Protein AF-A0A8D8J3T4-F1 (afdb_monomer_lite)

InterPro domains:
  IPR006594 LIS1 homology motif [PS50896] (2-34)

Organism: Culex pipiens (NCBI:txid7175)

Sequence (114 aa):
ERRRNILYLVSNYFSIMGLTQSRQALLDETHLSEEFEVCDNIDLDTMYQEYCSYYQLKFGKAPRIVKKADPQPATAPLLPQRRQSGCKKRTQPKQTLSPRGEPEVDGEAKGLGN

Radius of gyration: 32.18 Å; chains: 1; bounding box: 76×76×36 Å

pLDDT: mean 75.94, std 23.19, range [32.72, 97.88]

Foldseek 3Di:
DVVLLVLLQVLVVCVVVVVVVVSVVSCVVVVRDPVDHDDPVDHPVVVQVVVQVVCCVVPVDGDPPDDDDDPDPPPDPDDDDDDDDDDDDDDDDDDDDDDDDDDDDDDDDDDDDD

Structure (mmCIF, N/CA/C/O backbone):
data_AF-A0A8D8J3T4-F1
#
_entry.id   AF-A0A8D8J3T4-F1
#
loop_
_atom_site.group_PDB
_atom_site.id
_atom_site.type_symbol
_atom_site.label_atom_id
_atom_site.label_alt_id
_atom_site.label_comp_id
_atom_site.label_asym_id
_atom_site.label_entity_id
_atom_site.label_seq_id
_atom_site.pdbx_PDB_ins_code
_atom_site.Cartn_x
_atom_site.Cartn_y
_atom_site.Cartn_z
_atom_site.occupancy
_atom_site.B_iso_or_equiv
_atom_site.auth_seq_id
_atom_site.auth_comp_id
_atom_site.auth_asym_id
_atom_site.auth_atom_id
_atom_site.pdbx_PDB_model_num
ATOM 1 N N . GLU A 1 1 ? 16.033 -5.919 5.181 1.00 85.94 1 GLU A N 1
ATOM 2 C CA . GLU A 1 1 ? 14.827 -6.744 4.964 1.00 85.94 1 GLU A CA 1
ATOM 3 C C . GLU A 1 1 ? 13.517 -5.965 5.099 1.00 85.94 1 GLU A C 1
ATOM 5 O O . GLU A 1 1 ? 12.922 -5.686 4.071 1.00 85.94 1 GLU A O 1
ATOM 10 N N . ARG A 1 2 ? 13.110 -5.488 6.291 1.00 93.44 2 ARG A N 1
ATOM 11 C CA . ARG A 1 2 ? 11.829 -4.759 6.483 1.00 93.44 2 ARG A CA 1
ATOM 12 C C . ARG A 1 2 ? 11.540 -3.664 5.445 1.00 93.44 2 ARG A C 1
ATOM 14 O O . ARG A 1 2 ? 10.440 -3.607 4.915 1.00 93.44 2 ARG A O 1
ATOM 21 N N . ARG A 1 3 ? 12.521 -2.799 5.150 1.00 92.44 3 ARG A N 1
ATOM 22 C CA . ARG A 1 3 ? 12.369 -1.726 4.147 1.00 92.44 3 ARG A CA 1
ATOM 23 C C . ARG A 1 3 ? 12.039 -2.279 2.759 1.00 92.44 3 ARG A C 1
ATOM 25 O O . ARG A 1 3 ? 11.135 -1.770 2.118 1.00 92.44 3 ARG A O 1
ATOM 32 N N . ARG A 1 4 ? 12.723 -3.348 2.343 1.00 92.81 4 ARG A N 1
ATOM 33 C CA . ARG A 1 4 ? 12.494 -4.021 1.060 1.00 92.81 4 ARG A CA 1
ATOM 34 C C . ARG A 1 4 ? 11.069 -4.575 0.977 1.00 92.81 4 ARG A C 1
ATOM 36 O O . ARG A 1 4 ? 10.388 -4.337 -0.007 1.00 92.81 4 ARG A O 1
ATOM 43 N N . ASN A 1 5 ? 10.596 -5.231 2.036 1.00 93.88 5 ASN A N 1
ATOM 44 C CA . ASN A 1 5 ? 9.242 -5.797 2.067 1.00 93.88 5 ASN A CA 1
ATOM 45 C C . ASN A 1 5 ? 8.165 -4.702 1.965 1.00 93.88 5 ASN A C 1
ATOM 47 O O . ASN A 1 5 ? 7.185 -4.867 1.249 1.00 93.88 5 ASN A O 1
ATOM 51 N N . ILE A 1 6 ? 8.372 -3.559 2.631 1.00 94.94 6 ILE A N 1
ATOM 52 C CA . ILE A 1 6 ? 7.473 -2.398 2.523 1.00 94.94 6 ILE A CA 1
ATOM 53 C C . ILE A 1 6 ? 7.443 -1.857 1.090 1.00 94.94 6 ILE A C 1
ATOM 55 O O . ILE A 1 6 ? 6.381 -1.492 0.601 1.00 94.94 6 ILE A O 1
ATOM 59 N N . LEU A 1 7 ? 8.585 -1.814 0.404 1.00 95.25 7 LEU A N 1
ATOM 60 C CA . LEU A 1 7 ? 8.626 -1.341 -0.976 1.00 95.25 7 LEU A CA 1
ATOM 61 C C . LEU A 1 7 ? 7.856 -2.262 -1.931 1.00 95.25 7 LEU A C 1
ATOM 63 O O . LEU A 1 7 ? 7.103 -1.757 -2.760 1.00 95.25 7 LEU A O 1
ATOM 67 N N . TYR A 1 8 ? 7.970 -3.585 -1.778 1.00 95.00 8 TYR A N 1
ATOM 68 C CA . TYR A 1 8 ? 7.154 -4.529 -2.554 1.00 95.00 8 TYR A CA 1
ATOM 69 C C . TYR A 1 8 ? 5.656 -4.364 -2.268 1.00 95.00 8 TYR A C 1
ATOM 71 O O . TYR A 1 8 ? 4.865 -4.326 -3.206 1.00 95.00 8 TYR A O 1
ATOM 79 N N . LEU A 1 9 ? 5.268 -4.164 -1.002 1.00 95.44 9 LEU A N 1
ATOM 80 C CA . LEU A 1 9 ? 3.883 -3.854 -0.618 1.00 95.44 9 LEU A CA 1
ATOM 81 C C . LEU A 1 9 ? 3.346 -2.596 -1.318 1.00 95.44 9 LEU A C 1
ATOM 83 O O . LEU A 1 9 ? 2.241 -2.609 -1.855 1.00 95.44 9 LEU A O 1
ATOM 87 N N . VAL A 1 10 ? 4.129 -1.514 -1.334 1.00 95.50 10 VAL A N 1
ATOM 88 C CA . VAL A 1 10 ? 3.740 -0.252 -1.985 1.00 95.50 10 VAL A CA 1
ATOM 89 C C . VAL A 1 10 ? 3.692 -0.403 -3.508 1.00 95.50 10 VAL A C 1
ATOM 91 O O . VAL A 1 10 ? 2.747 0.069 -4.135 1.00 95.50 10 VAL A O 1
ATOM 94 N N . SER A 1 11 ? 4.668 -1.092 -4.105 1.00 94.88 11 SER A N 1
ATOM 95 C CA . SER A 1 11 ? 4.694 -1.379 -5.545 1.00 94.88 11 SER A CA 1
ATOM 96 C C . SER A 1 11 ? 3.463 -2.184 -5.981 1.00 94.88 11 SER A C 1
ATOM 98 O O . SER A 1 11 ? 2.804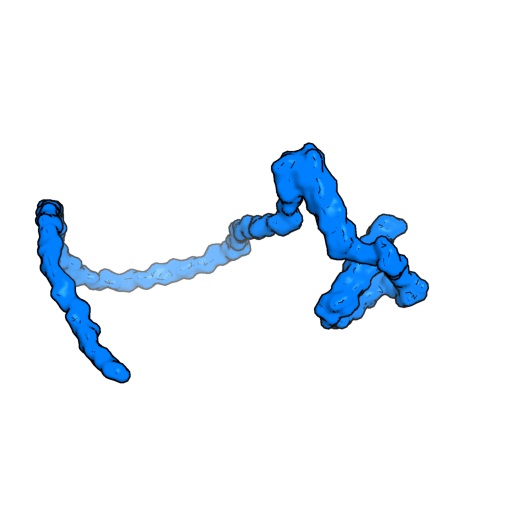 -1.824 -6.960 1.00 94.88 11 SER A O 1
ATOM 100 N N . ASN A 1 12 ? 3.087 -3.212 -5.208 1.00 94.62 12 ASN A N 1
ATOM 101 C CA . ASN A 1 12 ? 1.874 -3.993 -5.448 1.00 94.62 12 ASN A CA 1
ATOM 102 C C . ASN A 1 12 ? 0.609 -3.127 -5.331 1.00 94.62 12 ASN A C 1
ATOM 104 O O . ASN A 1 12 ? -0.258 -3.169 -6.201 1.00 94.62 12 ASN A O 1
ATOM 108 N N . TYR A 1 13 ? 0.535 -2.262 -4.315 1.00 95.56 13 TYR A N 1
ATOM 109 C CA . TYR A 1 13 ? -0.584 -1.333 -4.149 1.00 95.56 13 TYR A CA 1
ATOM 110 C C . TYR A 1 13 ? -0.732 -0.372 -5.342 1.00 95.56 13 TYR A C 1
ATOM 112 O O . TYR A 1 13 ? -1.838 -0.165 -5.839 1.00 95.56 13 TYR A O 1
ATOM 120 N N . PHE A 1 14 ? 0.374 0.156 -5.877 1.00 95.12 14 PHE A N 1
ATOM 121 C CA . PHE A 1 14 ? 0.339 0.950 -7.110 1.00 95.12 14 PHE A CA 1
ATOM 122 C C . PHE A 1 14 ? -0.139 0.145 -8.318 1.00 95.12 14 PHE A C 1
ATOM 124 O O . PHE A 1 14 ? -0.862 0.691 -9.151 1.00 95.12 14 PHE A O 1
ATOM 131 N N . SER A 1 15 ? 0.213 -1.141 -8.402 1.00 93.50 15 SER A N 1
ATOM 132 C CA . SER A 1 15 ? -0.289 -2.032 -9.450 1.00 93.50 15 SER A CA 1
ATOM 133 C C . SER A 1 15 ? -1.809 -2.194 -9.381 1.00 93.50 15 SER A C 1
ATOM 135 O O . SER A 1 15 ? -2.481 -2.039 -10.397 1.00 93.50 15 SER A O 1
ATOM 137 N N . ILE A 1 16 ? -2.357 -2.438 -8.186 1.00 93.69 16 ILE A N 1
ATOM 138 C CA . ILE A 1 16 ? -3.805 -2.593 -7.958 1.00 93.69 16 ILE A CA 1
ATOM 139 C C . ILE A 1 16 ? -4.557 -1.293 -8.277 1.00 93.69 16 ILE A C 1
ATOM 141 O O . ILE A 1 16 ? -5.620 -1.325 -8.892 1.00 93.69 16 ILE A O 1
ATOM 145 N N . MET A 1 17 ? -3.993 -0.136 -7.914 1.00 94.88 17 MET A N 1
ATOM 146 C CA . MET A 1 17 ? -4.579 1.173 -8.226 1.00 94.88 17 MET A CA 1
ATOM 147 C C . MET A 1 17 ? -4.444 1.594 -9.701 1.00 94.88 17 MET A C 1
ATOM 149 O O . MET A 1 17 ? -5.009 2.617 -10.088 1.00 94.88 17 MET A O 1
ATOM 153 N N . GLY A 1 18 ? -3.672 0.871 -10.519 1.00 95.38 18 GLY A N 1
ATOM 154 C CA . GLY A 1 18 ? -3.377 1.259 -11.903 1.00 95.38 18 GLY A CA 1
ATOM 155 C C . GLY A 1 18 ? -2.410 2.446 -12.035 1.00 95.38 18 GLY A C 1
ATOM 156 O O . GLY A 1 18 ? -2.365 3.104 -13.074 1.00 95.38 18 GLY A O 1
ATOM 157 N N . LEU A 1 19 ? -1.620 2.739 -10.997 1.00 96.19 19 LEU A N 1
ATOM 158 C CA . LEU A 1 19 ? -0.621 3.815 -10.975 1.00 96.19 19 LEU A CA 1
ATOM 159 C C . LEU A 1 19 ? 0.702 3.363 -11.616 1.00 96.19 19 LEU A C 1
ATOM 161 O O . LEU A 1 19 ? 1.761 3.384 -10.986 1.00 96.19 19 LEU A O 1
ATOM 165 N N . THR A 1 20 ? 0.647 2.953 -12.884 1.00 94.88 20 THR A N 1
ATOM 166 C CA . THR A 1 20 ? 1.766 2.302 -13.589 1.00 94.88 20 THR A CA 1
ATOM 167 C C . THR A 1 20 ? 3.026 3.168 -13.644 1.00 94.88 20 THR A C 1
ATOM 169 O O . THR A 1 20 ? 4.117 2.678 -13.372 1.00 94.88 20 THR A O 1
ATOM 172 N N . GLN A 1 21 ? 2.886 4.473 -13.904 1.00 96.69 21 GLN A N 1
ATOM 173 C CA . GLN A 1 21 ? 4.037 5.384 -13.991 1.00 96.69 21 GLN A CA 1
ATOM 174 C C . GLN A 1 21 ? 4.733 5.573 -12.639 1.00 96.69 21 GLN A C 1
ATOM 176 O O . GLN A 1 21 ? 5.959 5.584 -12.566 1.00 96.69 21 GLN A O 1
ATOM 181 N N . SER A 1 22 ? 3.959 5.690 -11.557 1.00 96.75 22 SER A N 1
ATOM 182 C CA . SER A 1 22 ? 4.504 5.814 -10.201 1.00 96.75 22 SER A CA 1
ATOM 183 C C . SER A 1 22 ? 5.167 4.521 -9.742 1.00 96.75 22 SER A C 1
ATOM 185 O O . SER A 1 22 ? 6.208 4.566 -9.092 1.00 96.75 22 SER A O 1
ATOM 187 N N . ARG A 1 23 ? 4.593 3.368 -10.109 1.00 94.88 23 ARG A N 1
ATOM 188 C CA . ARG A 1 23 ? 5.204 2.060 -9.872 1.00 94.88 23 ARG A CA 1
ATOM 189 C C . ARG A 1 23 ? 6.547 1.940 -10.584 1.00 94.88 23 ARG A C 1
ATOM 191 O O . ARG A 1 23 ? 7.510 1.547 -9.939 1.00 94.88 23 ARG A O 1
ATOM 198 N N . GLN A 1 24 ? 6.621 2.310 -11.863 1.00 94.00 24 GLN A N 1
ATOM 199 C CA . GLN A 1 24 ? 7.869 2.218 -12.621 1.00 94.00 24 GLN A CA 1
ATOM 200 C C . GLN A 1 24 ? 8.961 3.109 -12.022 1.00 94.00 24 GLN A C 1
ATOM 202 O O . GLN A 1 24 ? 10.044 2.618 -11.729 1.00 94.00 24 GLN A O 1
ATOM 207 N N . ALA A 1 25 ? 8.647 4.376 -11.733 1.00 95.94 25 ALA A N 1
ATOM 208 C CA . ALA A 1 25 ? 9.596 5.284 -11.087 1.00 95.94 25 ALA A CA 1
ATOM 209 C C . ALA A 1 25 ? 10.102 4.731 -9.741 1.00 95.94 25 ALA A C 1
ATOM 211 O O . ALA A 1 25 ? 11.293 4.795 -9.450 1.00 95.94 25 ALA A O 1
ATOM 212 N N . LEU A 1 26 ? 9.219 4.117 -8.943 1.00 94.75 26 LEU A N 1
ATOM 213 C CA . LEU A 1 26 ? 9.607 3.472 -7.689 1.00 94.75 26 LEU A CA 1
ATOM 214 C C . LEU A 1 26 ? 10.576 2.301 -7.918 1.00 94.75 26 LEU A C 1
ATOM 216 O O . LEU A 1 26 ? 11.554 2.179 -7.182 1.00 94.75 26 LEU A O 1
ATOM 220 N N . LEU A 1 27 ? 10.310 1.430 -8.898 1.00 92.94 27 LEU A N 1
ATOM 221 C CA . LEU A 1 27 ? 11.185 0.298 -9.228 1.00 92.94 27 LEU A CA 1
ATOM 222 C C . LEU A 1 27 ? 12.569 0.785 -9.683 1.00 92.94 27 LEU A C 1
ATOM 224 O O . LEU A 1 27 ? 13.579 0.280 -9.187 1.00 92.94 27 LEU A O 1
ATOM 228 N N . ASP A 1 28 ? 12.603 1.813 -10.533 1.00 93.50 28 ASP A N 1
ATOM 229 C CA . ASP A 1 28 ? 13.831 2.412 -11.060 1.00 93.50 28 ASP A CA 1
ATOM 230 C C . ASP A 1 28 ? 14.679 3.050 -9.944 1.00 93.50 28 ASP A C 1
ATOM 232 O O . ASP A 1 28 ? 15.888 2.830 -9.878 1.00 93.50 28 ASP A O 1
ATOM 236 N N . GLU A 1 29 ? 14.054 3.803 -9.029 1.00 94.81 29 GLU A N 1
ATOM 237 C CA . GLU A 1 29 ? 14.738 4.486 -7.919 1.00 94.81 29 GLU A CA 1
ATOM 238 C C . GLU A 1 29 ? 15.254 3.529 -6.838 1.00 94.81 29 GLU A C 1
ATOM 240 O O . GLU A 1 29 ? 16.240 3.813 -6.154 1.00 94.81 29 GLU A O 1
ATOM 245 N N . THR A 1 30 ? 14.562 2.410 -6.629 1.00 92.12 30 THR A N 1
ATOM 246 C CA . THR A 1 30 ? 14.846 1.495 -5.514 1.00 92.12 30 THR A CA 1
ATOM 247 C C . THR A 1 30 ? 15.608 0.242 -5.928 1.00 92.12 30 THR A C 1
ATOM 249 O O . THR A 1 30 ? 16.021 -0.518 -5.048 1.00 92.12 30 THR A O 1
ATOM 252 N N . HIS A 1 31 ? 15.818 0.039 -7.235 1.00 89.38 31 HIS A N 1
ATOM 253 C CA . HIS A 1 31 ? 16.457 -1.145 -7.814 1.00 89.38 31 HIS A CA 1
ATOM 254 C C . HIS A 1 31 ? 15.851 -2.458 -7.286 1.00 89.38 31 HIS A C 1
ATOM 256 O O . HIS A 1 31 ? 16.566 -3.404 -6.943 1.00 89.38 31 HIS A O 1
ATOM 262 N N . LEU A 1 32 ? 14.520 -2.499 -7.164 1.00 87.00 32 LEU A N 1
ATOM 263 C CA . LEU A 1 32 ? 13.795 -3.720 -6.812 1.00 87.00 32 LEU A CA 1
ATOM 264 C C . LEU A 1 32 ? 13.913 -4.726 -7.958 1.00 87.00 32 LEU A C 1
ATOM 266 O O . LEU A 1 32 ? 13.739 -4.370 -9.119 1.00 87.00 32 LEU A O 1
ATOM 270 N N . SER A 1 33 ? 14.196 -5.983 -7.620 1.00 86.56 33 SER A N 1
ATOM 271 C CA . SER A 1 33 ? 14.186 -7.060 -8.609 1.00 86.56 33 SER A CA 1
ATOM 272 C C . SER A 1 33 ? 12.744 -7.483 -8.874 1.00 86.56 33 SER A C 1
ATOM 274 O O . SER A 1 33 ? 11.983 -7.716 -7.936 1.00 86.56 33 SER A O 1
ATOM 276 N N . GLU A 1 34 ? 12.382 -7.615 -10.147 1.00 81.38 34 GLU A N 1
ATOM 277 C CA . GLU A 1 34 ? 11.064 -8.102 -10.573 1.00 81.38 34 GLU A CA 1
ATOM 278 C C . GLU A 1 34 ? 10.849 -9.592 -10.265 1.00 81.38 34 GLU A C 1
ATOM 280 O O . GLU A 1 34 ? 9.731 -10.085 -10.352 1.00 81.38 34 GLU A O 1
ATOM 285 N N . GLU A 1 35 ? 11.899 -10.309 -9.857 1.00 86.81 35 GLU A N 1
ATOM 286 C CA . GLU A 1 35 ? 11.833 -11.724 -9.471 1.00 86.81 35 GLU A CA 1
ATOM 287 C C . GLU A 1 35 ? 11.092 -11.961 -8.149 1.00 86.81 35 GLU A C 1
ATOM 289 O O . GLU A 1 35 ? 10.749 -13.098 -7.827 1.00 86.81 35 GLU A O 1
ATOM 294 N N . PHE A 1 36 ? 10.887 -10.912 -7.350 1.00 87.38 36 PHE A N 1
ATOM 295 C CA . PHE A 1 36 ? 10.197 -11.015 -6.073 1.00 87.38 36 PHE A CA 1
ATOM 296 C C . PHE A 1 36 ? 8.875 -10.264 -6.122 1.00 87.38 36 PHE A C 1
ATOM 298 O O . PHE A 1 36 ? 8.804 -9.099 -6.511 1.00 87.38 36 PHE A O 1
ATOM 305 N N . GLU A 1 37 ? 7.844 -10.920 -5.612 1.00 88.50 37 GLU A N 1
ATOM 306 C CA . GLU A 1 37 ? 6.507 -10.365 -5.484 1.00 88.50 37 GLU A CA 1
ATOM 307 C C . GLU A 1 37 ? 5.981 -10.502 -4.054 1.00 88.50 37 GLU A C 1
ATOM 309 O O . GLU A 1 37 ? 6.562 -11.177 -3.198 1.00 88.50 37 GLU A O 1
ATOM 314 N N . VAL A 1 38 ? 4.897 -9.782 -3.773 1.00 92.56 38 VAL A N 1
ATOM 315 C CA . VAL A 1 38 ? 4.168 -9.917 -2.511 1.00 92.56 38 VAL A CA 1
ATOM 316 C C . VAL A 1 38 ? 3.362 -11.212 -2.570 1.00 92.56 38 VAL A C 1
ATOM 318 O O . VAL A 1 38 ? 2.746 -11.495 -3.589 1.00 92.56 38 VAL A O 1
ATOM 321 N N . CYS A 1 39 ? 3.352 -11.987 -1.486 1.00 92.75 39 CYS A N 1
ATOM 322 C CA . CYS A 1 39 ? 2.556 -13.210 -1.416 1.00 92.75 39 CYS A CA 1
ATOM 323 C C . CYS A 1 39 ? 1.049 -12.915 -1.510 1.00 92.75 39 CYS A C 1
ATOM 325 O O . CYS A 1 39 ? 0.583 -11.928 -0.945 1.00 92.75 39 CYS A O 1
ATOM 327 N N . ASP A 1 40 ? 0.280 -13.832 -2.100 1.00 88.62 40 ASP A N 1
ATOM 328 C CA . ASP A 1 40 ? -1.173 -13.695 -2.314 1.00 88.62 40 ASP A CA 1
ATOM 329 C C . ASP A 1 40 ? -1.989 -13.412 -1.042 1.00 88.62 40 ASP A C 1
ATOM 331 O O . ASP A 1 40 ? -3.060 -12.815 -1.090 1.00 88.62 40 ASP A O 1
ATOM 335 N N . ASN A 1 41 ? -1.496 -13.858 0.114 1.00 90.31 41 ASN A N 1
ATOM 336 C CA . ASN A 1 41 ? -2.144 -13.686 1.412 1.00 90.31 41 ASN A CA 1
ATOM 337 C C . ASN A 1 41 ? -1.784 -12.367 2.113 1.00 90.31 41 ASN A C 1
ATOM 339 O O . ASN A 1 41 ? -2.120 -12.194 3.284 1.00 90.31 41 ASN A O 1
ATOM 343 N N . ILE A 1 42 ? -1.042 -11.482 1.446 1.00 93.56 42 ILE A N 1
ATOM 344 C CA . ILE A 1 42 ? -0.555 -10.225 2.000 1.00 93.56 42 ILE A CA 1
ATOM 345 C C . ILE A 1 42 ? -0.968 -9.077 1.078 1.00 93.56 42 ILE A C 1
ATOM 347 O O . ILE A 1 42 ? -0.507 -8.971 -0.055 1.00 93.56 42 ILE A O 1
ATOM 351 N N . ASP A 1 43 ? -1.758 -8.143 1.596 1.00 91.81 43 ASP A N 1
ATOM 352 C CA . ASP A 1 43 ? -2.087 -6.908 0.892 1.00 91.81 43 ASP A CA 1
ATOM 353 C C . ASP A 1 43 ? -2.143 -5.706 1.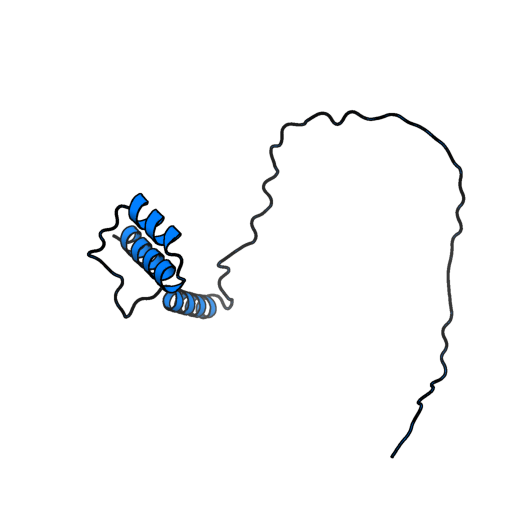845 1.00 91.81 43 ASP A C 1
ATOM 355 O O . ASP A 1 43 ? -2.408 -5.824 3.045 1.00 91.81 43 ASP A O 1
ATOM 359 N N . LEU A 1 44 ? -1.835 -4.523 1.306 1.00 94.44 44 LEU A N 1
ATOM 360 C CA . LEU A 1 44 ? -1.709 -3.305 2.104 1.00 94.44 44 LEU A CA 1
ATOM 361 C C . LEU A 1 44 ? -3.060 -2.818 2.659 1.00 94.44 44 LEU A C 1
ATOM 363 O O . LEU A 1 44 ? -3.075 -2.182 3.714 1.00 94.44 44 LEU A O 1
ATOM 367 N N . ASP A 1 45 ? -4.170 -3.114 1.978 1.00 92.69 45 ASP A N 1
ATOM 368 C CA . ASP A 1 45 ? -5.511 -2.677 2.377 1.00 92.69 45 ASP A CA 1
ATOM 369 C C . ASP A 1 45 ? -6.008 -3.484 3.586 1.00 92.69 45 ASP A C 1
ATOM 371 O O . ASP A 1 45 ? -6.376 -2.912 4.613 1.00 92.69 45 ASP A O 1
ATOM 375 N N . THR A 1 46 ? -5.875 -4.810 3.545 1.00 94.69 46 THR A N 1
ATOM 376 C CA . THR A 1 46 ? -6.158 -5.697 4.679 1.00 94.69 46 THR A CA 1
ATOM 377 C C . THR A 1 46 ? -5.269 -5.357 5.869 1.00 94.69 46 THR A C 1
ATOM 379 O O . THR A 1 46 ? -5.779 -5.157 6.973 1.00 94.69 46 THR A O 1
ATOM 382 N N . MET A 1 47 ? -3.957 -5.174 5.665 1.00 95.25 47 MET A N 1
ATOM 383 C CA . MET A 1 47 ? -3.050 -4.758 6.746 1.00 95.25 47 MET A CA 1
ATOM 384 C C . MET A 1 47 ? -3.484 -3.433 7.393 1.00 95.25 47 MET A C 1
ATOM 386 O O . MET A 1 47 ? -3.371 -3.249 8.609 1.00 95.25 47 MET A O 1
ATOM 390 N N . TYR A 1 48 ? -3.985 -2.490 6.592 1.00 95.25 48 TYR A N 1
ATOM 391 C CA . TYR A 1 48 ? -4.530 -1.233 7.089 1.00 95.25 48 TYR A CA 1
ATOM 392 C C . TYR A 1 48 ? -5.791 -1.451 7.939 1.00 95.25 48 TYR A C 1
ATOM 394 O O . TYR A 1 48 ? -5.911 -0.866 9.022 1.00 95.25 48 TYR A O 1
ATOM 402 N N . GLN A 1 49 ? -6.718 -2.295 7.485 1.00 95.81 49 GLN A N 1
ATOM 403 C CA . GLN A 1 49 ? -7.954 -2.606 8.208 1.00 95.81 49 GLN A CA 1
ATOM 404 C C . GLN A 1 49 ? -7.679 -3.325 9.536 1.00 95.81 49 GLN A C 1
ATOM 406 O O . GLN A 1 49 ? -8.252 -2.965 10.573 1.00 95.81 49 GLN A O 1
ATOM 411 N N . GLU A 1 50 ? -6.760 -4.290 9.541 1.00 96.31 50 GLU A N 1
ATOM 412 C CA . GLU A 1 50 ? -6.308 -4.986 10.749 1.00 96.31 50 GLU A CA 1
ATOM 413 C C . GLU A 1 50 ? -5.677 -4.012 11.745 1.00 96.31 50 GLU A C 1
ATOM 415 O O . GLU A 1 50 ? -5.999 -4.032 12.936 1.00 96.31 50 GLU A O 1
ATOM 420 N N . TYR A 1 51 ? -4.832 -3.096 11.261 1.00 96.50 51 TYR A N 1
ATOM 421 C CA . TYR A 1 51 ? -4.246 -2.055 12.098 1.00 96.50 51 TYR A CA 1
ATOM 422 C C . TYR A 1 51 ? -5.309 -1.122 12.690 1.00 96.50 51 TYR A C 1
ATOM 424 O O . TYR A 1 51 ? -5.249 -0.806 13.882 1.00 96.50 51 TYR A O 1
ATOM 432 N N . CYS A 1 52 ? -6.298 -0.702 11.897 1.00 96.31 52 CYS A N 1
ATOM 433 C CA . CYS A 1 52 ? -7.424 0.098 12.378 1.00 96.31 52 CYS A CA 1
ATOM 434 C C . CYS A 1 52 ? -8.211 -0.629 13.472 1.00 96.31 52 CYS A C 1
ATOM 436 O O . CYS A 1 52 ? -8.490 -0.039 14.519 1.00 96.31 52 CYS A O 1
ATOM 438 N N . SER A 1 53 ? -8.496 -1.914 13.263 1.00 97.06 53 SER A N 1
ATOM 439 C CA . SER A 1 53 ? -9.205 -2.771 14.218 1.00 97.06 53 SER A CA 1
ATOM 440 C C . SER A 1 53 ? -8.425 -2.925 15.524 1.00 97.06 53 SER A C 1
ATOM 442 O O . SER A 1 53 ? -8.961 -2.695 16.610 1.00 97.06 53 SER A O 1
ATOM 444 N N . TYR A 1 54 ? -7.126 -3.221 15.430 1.00 97.62 54 TYR A N 1
ATOM 445 C CA . TYR A 1 54 ? -6.226 -3.292 16.579 1.00 97.62 54 TYR A CA 1
ATOM 446 C C . TYR A 1 54 ? -6.170 -1.967 17.350 1.00 97.62 54 TYR A C 1
ATOM 448 O O . TYR A 1 54 ? -6.255 -1.954 18.580 1.00 97.62 54 TYR A O 1
ATOM 456 N N . TYR A 1 55 ? -6.035 -0.841 16.647 1.00 97.88 55 TYR A N 1
ATOM 457 C CA . TYR A 1 55 ? -5.929 0.472 17.274 1.00 97.88 55 TYR A CA 1
ATOM 458 C C . TYR A 1 55 ? -7.239 0.855 17.982 1.00 97.88 55 TYR A C 1
ATOM 460 O O . TYR A 1 55 ? -7.203 1.348 19.111 1.00 97.88 55 TYR A O 1
ATOM 468 N N . GLN A 1 56 ? -8.390 0.555 17.375 1.00 97.00 56 GLN A N 1
ATOM 469 C CA . GLN A 1 56 ? -9.701 0.750 17.992 1.00 97.00 56 GLN A CA 1
ATOM 470 C C . GLN A 1 56 ? -9.862 -0.095 19.261 1.00 97.00 56 GLN A C 1
ATOM 472 O O . GLN A 1 56 ? -10.299 0.432 20.282 1.00 97.00 56 GLN A O 1
ATOM 477 N N . LEU A 1 57 ? -9.466 -1.371 19.232 1.00 97.56 57 LEU A N 1
ATOM 478 C CA . LEU A 1 57 ? -9.543 -2.250 20.400 1.00 97.56 57 LEU A CA 1
ATOM 479 C C . LEU A 1 57 ? -8.623 -1.778 21.535 1.00 97.56 57 LEU A C 1
ATOM 481 O O . LEU A 1 57 ? -9.005 -1.795 22.701 1.00 97.56 57 LEU A O 1
ATOM 485 N N . LYS A 1 58 ? -7.410 -1.332 21.194 1.00 96.94 58 LYS A N 1
ATOM 486 C CA . LYS A 1 58 ? -6.395 -0.936 22.176 1.00 96.94 58 LYS A CA 1
ATOM 487 C C . LYS A 1 58 ? -6.619 0.454 22.770 1.00 96.94 58 LYS A C 1
ATOM 489 O O . LYS A 1 58 ? -6.305 0.672 23.937 1.00 96.94 58 LYS A O 1
ATOM 494 N N . PHE A 1 59 ? -7.099 1.406 21.972 1.00 96.88 59 PHE A N 1
ATOM 495 C CA . PHE A 1 59 ? -7.165 2.823 22.349 1.00 96.88 59 PHE A CA 1
ATOM 496 C C . PHE A 1 59 ? -8.587 3.398 22.363 1.00 96.88 59 PHE A C 1
ATOM 498 O O . PHE A 1 59 ? -8.750 4.578 22.675 1.00 96.88 59 PHE A O 1
ATOM 505 N N . GLY A 1 60 ? -9.603 2.608 22.005 1.00 96.75 60 GLY A N 1
ATOM 506 C CA . GLY A 1 60 ? -11.009 3.024 21.999 1.00 96.75 60 GLY A CA 1
ATOM 507 C C . GLY A 1 60 ? -11.363 4.066 20.933 1.00 96.75 60 GLY A C 1
ATOM 508 O O . GLY A 1 60 ? -12.435 4.664 20.995 1.00 96.75 60 GLY A O 1
ATOM 509 N N . LYS A 1 61 ? -10.480 4.317 19.963 1.00 95.69 61 LYS A N 1
ATOM 510 C CA . LYS A 1 61 ? -10.667 5.318 18.901 1.00 95.69 61 LYS A CA 1
ATOM 511 C C . LYS A 1 61 ? -9.991 4.876 17.609 1.00 95.69 61 LYS A C 1
ATOM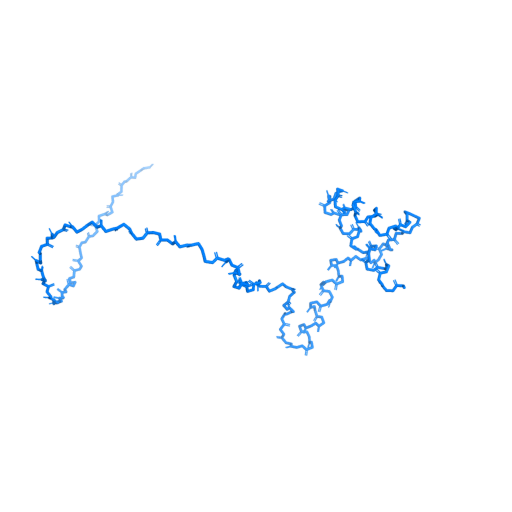 513 O O . LYS A 1 61 ? -9.047 4.100 17.670 1.00 95.69 61 LYS A O 1
ATOM 518 N N . ALA A 1 62 ? -10.405 5.425 16.469 1.00 92.50 62 ALA A N 1
ATOM 519 C CA . ALA A 1 62 ? -9.777 5.142 15.181 1.00 92.50 62 ALA A CA 1
ATOM 520 C C . ALA A 1 62 ? -8.371 5.774 15.079 1.00 92.50 62 ALA A C 1
ATOM 522 O O . ALA A 1 62 ? -8.140 6.866 15.624 1.00 92.50 62 ALA A O 1
ATOM 523 N N . PRO A 1 63 ? -7.417 5.134 14.375 1.00 95.62 63 PRO A N 1
ATOM 524 C CA . PRO A 1 63 ? -6.106 5.725 14.154 1.00 95.62 63 PRO A CA 1
ATOM 525 C C . PRO A 1 63 ? -6.212 6.956 13.246 1.00 95.62 63 PRO A C 1
ATOM 527 O O . PRO A 1 63 ? -6.922 6.969 12.242 1.00 95.62 63 PRO A O 1
ATOM 530 N N . ARG A 1 64 ? -5.454 8.007 13.568 1.00 93.94 64 ARG A N 1
ATOM 531 C CA . ARG A 1 64 ? -5.311 9.182 12.694 1.00 93.94 64 ARG A CA 1
ATOM 532 C C . ARG A 1 64 ? -4.172 8.948 11.707 1.00 93.94 64 ARG A C 1
ATOM 534 O O . ARG A 1 64 ? -3.020 9.215 12.031 1.00 93.94 64 ARG A O 1
ATOM 541 N N . ILE A 1 65 ? -4.507 8.451 10.522 1.00 92.38 65 ILE A N 1
ATOM 542 C CA . ILE A 1 65 ? -3.533 8.056 9.491 1.00 92.38 65 ILE A CA 1
ATOM 543 C C . ILE A 1 65 ? -3.010 9.272 8.727 1.00 92.38 65 ILE A C 1
ATOM 545 O O . ILE A 1 65 ? -1.810 9.421 8.515 1.00 92.38 65 ILE A O 1
ATOM 549 N N . VAL A 1 66 ? -3.913 10.186 8.377 1.00 93.38 66 VAL A N 1
ATOM 550 C CA . VAL A 1 66 ? -3.584 11.448 7.717 1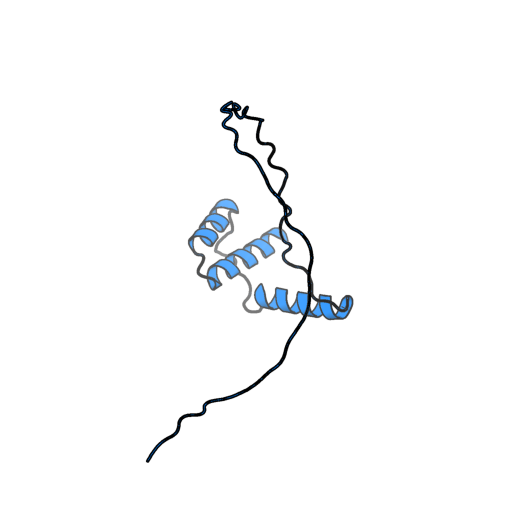.00 93.38 66 VAL A CA 1
ATOM 551 C C . VAL A 1 66 ? -3.996 12.592 8.634 1.00 93.38 66 VAL A C 1
ATOM 553 O O . VAL A 1 66 ? -5.071 12.583 9.239 1.00 93.38 66 VAL A O 1
ATOM 556 N N . LYS A 1 67 ? -3.130 13.598 8.751 1.00 93.94 67 LYS A N 1
ATOM 557 C CA . LYS A 1 67 ? -3.460 14.881 9.376 1.00 93.94 67 LYS A CA 1
ATOM 558 C C . LYS A 1 67 ? -3.284 15.988 8.347 1.00 93.94 67 LYS A C 1
ATOM 560 O O . LYS A 1 67 ? -2.414 15.895 7.486 1.00 93.94 67 LYS A O 1
ATOM 565 N N . LYS A 1 68 ? -4.089 17.044 8.459 1.00 92.62 68 LYS A N 1
ATOM 566 C CA . LYS A 1 68 ? -3.884 18.264 7.677 1.00 92.62 68 LYS A CA 1
ATOM 567 C C . LYS A 1 68 ? -2.490 18.812 7.996 1.00 92.62 68 LYS A C 1
ATOM 569 O O . LYS A 1 68 ? -2.132 18.905 9.170 1.00 92.62 68 LYS A O 1
ATOM 574 N N . ALA A 1 69 ? -1.705 19.111 6.966 1.00 89.69 69 ALA A N 1
ATOM 575 C CA . ALA A 1 69 ? -0.436 19.800 7.145 1.00 89.69 69 ALA A CA 1
ATOM 576 C C . ALA A 1 69 ? -0.721 21.233 7.612 1.00 89.69 69 ALA A C 1
ATOM 578 O O . ALA A 1 69 ? -1.564 21.916 7.023 1.00 89.69 69 ALA A O 1
ATOM 579 N N . ASP A 1 70 ? -0.051 21.673 8.676 1.00 87.00 70 ASP A N 1
ATOM 580 C CA . ASP A 1 70 ? -0.101 23.076 9.073 1.00 87.00 70 ASP A CA 1
ATOM 581 C C . ASP A 1 70 ? 0.568 23.908 7.971 1.00 87.00 70 ASP A C 1
ATOM 583 O O . ASP A 1 70 ? 1.614 23.496 7.456 1.00 87.00 70 ASP A O 1
ATOM 587 N N . PRO A 1 71 ? -0.016 25.050 7.565 1.00 77.06 71 PRO A N 1
ATOM 588 C CA . PRO A 1 71 ? 0.640 25.936 6.623 1.00 77.06 71 PRO A CA 1
ATOM 589 C C . PRO A 1 71 ? 1.940 26.405 7.270 1.00 77.06 71 PRO A C 1
ATOM 591 O O . PRO A 1 71 ? 1.932 27.175 8.231 1.00 77.06 71 PRO A O 1
ATOM 594 N N . GLN A 1 72 ? 3.064 25.900 6.768 1.00 69.81 72 GLN A N 1
ATOM 595 C CA . GLN A 1 72 ? 4.371 26.414 7.142 1.00 69.81 72 GLN A CA 1
ATOM 596 C C . GLN A 1 72 ? 4.348 27.924 6.846 1.00 69.81 72 GLN A C 1
ATOM 598 O O . GLN A 1 72 ? 3.879 28.302 5.765 1.00 69.81 72 GLN A O 1
ATOM 603 N N . PRO A 1 73 ? 4.772 28.810 7.769 1.00 60.88 73 PRO A N 1
ATOM 604 C CA . PRO A 1 73 ? 4.857 30.223 7.449 1.00 60.88 73 PRO A CA 1
ATOM 605 C C . PRO A 1 73 ? 5.817 30.349 6.273 1.00 60.88 73 PRO A C 1
ATOM 607 O O . PRO A 1 73 ? 7.000 30.037 6.398 1.00 60.88 73 PRO A O 1
ATOM 610 N N . ALA A 1 74 ? 5.284 30.747 5.120 1.00 59.16 74 ALA A N 1
ATOM 611 C CA . ALA A 1 74 ? 6.082 31.031 3.949 1.00 59.16 74 ALA A CA 1
ATOM 612 C C . ALA A 1 74 ? 7.154 32.039 4.370 1.00 59.16 74 ALA A C 1
ATOM 614 O O . ALA A 1 74 ? 6.850 33.199 4.652 1.00 59.16 74 ALA A O 1
ATOM 615 N N . THR A 1 75 ? 8.414 31.612 4.418 1.00 58.59 75 THR A N 1
ATOM 616 C CA . THR A 1 75 ? 9.554 32.524 4.389 1.00 58.59 75 THR A CA 1
ATOM 617 C C . THR A 1 75 ? 9.621 33.107 2.983 1.00 58.59 75 THR A C 1
ATOM 619 O O . THR A 1 75 ? 10.476 32.751 2.178 1.00 58.59 75 THR A O 1
ATOM 622 N N . ALA A 1 76 ? 8.649 33.952 2.654 1.00 55.69 76 ALA A N 1
ATOM 623 C CA . ALA A 1 76 ? 8.708 34.826 1.506 1.00 55.69 76 ALA A CA 1
ATOM 624 C C . ALA A 1 76 ? 9.522 36.062 1.925 1.00 55.69 76 ALA A C 1
ATOM 626 O O . ALA A 1 76 ? 9.182 36.693 2.932 1.00 55.69 76 ALA A O 1
ATOM 627 N N . PRO A 1 77 ? 10.599 36.423 1.207 1.00 53.66 77 PRO A N 1
ATOM 628 C CA . PRO A 1 77 ? 11.273 37.689 1.440 1.00 53.66 77 PRO A CA 1
ATOM 629 C C . PRO A 1 77 ? 10.290 38.833 1.167 1.00 53.66 77 PRO A C 1
ATOM 631 O O . PRO A 1 77 ? 9.579 38.840 0.162 1.00 53.66 77 PRO A O 1
ATOM 634 N N . LEU A 1 78 ? 10.236 39.786 2.099 1.00 55.75 78 LEU A N 1
ATOM 635 C CA . LEU A 1 78 ? 9.434 41.003 2.013 1.00 55.75 78 LEU A CA 1
ATOM 636 C C . LEU A 1 78 ? 9.739 41.740 0.699 1.00 55.75 78 LEU A C 1
ATOM 638 O O . LEU A 1 78 ? 10.759 42.416 0.586 1.00 55.75 78 LEU A O 1
ATOM 642 N N . LEU A 1 79 ? 8.841 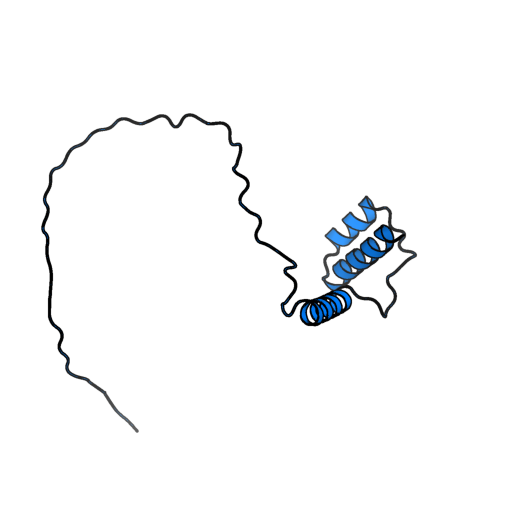41.652 -0.282 1.00 65.00 79 LEU A N 1
ATOM 643 C CA . LEU A 1 79 ? 8.803 42.618 -1.376 1.00 65.00 79 LEU A CA 1
ATOM 644 C C . LEU A 1 79 ? 8.042 43.861 -0.883 1.00 65.00 79 LEU A C 1
ATOM 646 O O . LEU A 1 79 ? 6.908 43.724 -0.412 1.00 65.00 79 LEU A O 1
ATOM 650 N N . PRO A 1 80 ? 8.618 45.078 -0.960 1.00 51.34 80 PRO A N 1
ATOM 651 C CA . PRO A 1 80 ? 7.947 46.282 -0.484 1.00 51.34 80 PRO A CA 1
ATOM 652 C C . PRO A 1 80 ? 6.701 46.579 -1.327 1.00 51.34 80 PRO A C 1
ATOM 654 O O . PRO A 1 80 ? 6.801 46.971 -2.491 1.00 51.34 80 PRO A O 1
ATOM 657 N N . GLN A 1 81 ? 5.509 46.446 -0.740 1.00 60.00 81 GLN A N 1
ATOM 658 C CA . GLN A 1 81 ? 4.300 46.999 -1.344 1.00 60.00 81 GLN A CA 1
ATOM 659 C C . GLN A 1 81 ? 4.365 48.530 -1.287 1.00 60.00 81 GLN A C 1
ATOM 661 O O . GLN A 1 81 ? 4.187 49.164 -0.244 1.00 60.00 81 GLN A O 1
ATOM 666 N N . ARG A 1 82 ? 4.645 49.125 -2.448 1.00 56.84 82 ARG A N 1
ATOM 667 C CA . ARG A 1 82 ? 4.615 50.566 -2.698 1.00 56.84 82 ARG A CA 1
ATOM 668 C C . ARG A 1 82 ? 3.206 51.101 -2.429 1.00 56.84 82 ARG A C 1
ATOM 670 O O . ARG A 1 82 ? 2.282 50.861 -3.200 1.00 56.84 82 ARG A O 1
ATOM 677 N N . ARG A 1 83 ? 3.057 51.848 -1.332 1.00 51.72 83 ARG A N 1
ATOM 678 C CA . ARG A 1 83 ? 1.835 52.582 -0.977 1.00 51.72 83 ARG A CA 1
ATOM 679 C C . ARG A 1 83 ? 1.517 53.616 -2.061 1.00 51.72 83 ARG A C 1
ATOM 681 O O . ARG A 1 83 ? 2.284 54.557 -2.247 1.00 51.72 83 ARG A O 1
ATOM 688 N N . GLN A 1 84 ? 0.389 53.462 -2.753 1.00 57.25 84 GLN A N 1
ATOM 689 C CA . GLN A 1 84 ? -0.186 54.537 -3.561 1.00 57.25 84 GLN A CA 1
ATOM 690 C C . GLN A 1 84 ? -1.040 55.430 -2.658 1.00 57.25 84 GLN A C 1
ATOM 692 O O . GLN A 1 84 ? -2.056 55.019 -2.102 1.00 57.25 84 GLN A O 1
ATOM 697 N N . SER A 1 85 ? -0.567 56.657 -2.480 1.00 49.06 85 SER A N 1
ATOM 698 C CA . SER A 1 85 ? -1.268 57.781 -1.876 1.00 49.06 85 SER A CA 1
ATOM 699 C C . SER A 1 85 ? -2.296 58.349 -2.862 1.00 49.06 85 SER A C 1
ATOM 701 O O . SER A 1 85 ? -1.965 58.658 -4.002 1.00 49.06 85 SER A O 1
ATOM 703 N N . GLY A 1 86 ? -3.544 58.524 -2.420 1.00 43.69 86 GLY A N 1
ATOM 704 C CA . GLY A 1 86 ? -4.602 59.109 -3.249 1.00 43.69 86 GLY A CA 1
ATOM 705 C C . GLY A 1 86 ? -5.898 59.371 -2.485 1.00 43.69 86 GLY A C 1
ATOM 706 O O . GLY A 1 86 ? -6.873 58.645 -2.621 1.00 43.69 86 GLY A O 1
ATOM 707 N N . CYS A 1 87 ? -5.893 60.415 -1.659 1.00 40.03 87 CYS A N 1
ATOM 708 C CA . CYS A 1 87 ? -7.031 60.947 -0.908 1.00 40.03 87 CYS A CA 1
ATOM 709 C C . CYS A 1 87 ? -8.168 61.437 -1.829 1.00 40.03 87 CYS A C 1
ATOM 711 O O . CYS A 1 87 ? -7.924 62.335 -2.631 1.00 40.03 87 CYS A O 1
ATOM 713 N N . LYS A 1 88 ? -9.415 60.963 -1.639 1.00 43.06 88 LYS A N 1
ATOM 714 C CA . LYS A 1 88 ? -10.637 61.764 -1.875 1.00 43.06 88 LYS A CA 1
ATOM 715 C C . LYS A 1 88 ? -11.715 61.462 -0.824 1.00 43.06 88 LYS A C 1
ATOM 717 O O . LYS A 1 88 ? -12.131 60.329 -0.623 1.00 43.06 88 LYS A O 1
ATOM 722 N N . LYS A 1 89 ? -12.116 62.539 -0.147 1.00 40.78 89 LYS A N 1
ATOM 723 C CA . LYS A 1 89 ? -13.086 62.668 0.949 1.00 40.78 89 LYS A CA 1
ATOM 724 C C . LYS A 1 89 ? -14.524 62.385 0.483 1.00 40.78 89 LYS A C 1
ATOM 726 O O . LYS A 1 89 ? -14.899 62.912 -0.560 1.00 40.78 89 LYS A O 1
ATOM 731 N N . ARG A 1 90 ? -15.365 61.756 1.320 1.00 36.00 90 ARG A N 1
ATOM 732 C CA . ARG A 1 90 ? -16.741 62.242 1.566 1.00 36.00 90 ARG A CA 1
ATOM 733 C C . ARG A 1 90 ? -17.357 61.698 2.861 1.00 36.00 90 ARG A C 1
ATOM 735 O O . ARG A 1 90 ? -17.034 60.616 3.326 1.00 36.00 90 ARG A O 1
ATOM 742 N N . THR A 1 91 ? -18.187 62.555 3.430 1.00 36.56 91 THR A N 1
ATOM 743 C CA . THR A 1 91 ? -18.737 62.675 4.782 1.00 36.56 91 THR A CA 1
ATOM 744 C C . THR A 1 91 ? -19.950 61.769 5.086 1.00 36.56 91 THR A C 1
ATOM 746 O O . THR A 1 91 ? -20.660 61.348 4.181 1.00 36.56 91 THR A O 1
ATOM 749 N N . GLN A 1 92 ? -20.128 61.527 6.394 1.00 39.94 92 GLN A N 1
ATOM 750 C CA . GLN A 1 92 ? -21.154 60.830 7.217 1.00 39.94 92 GLN A CA 1
ATOM 751 C C . GLN A 1 92 ? -22.655 61.135 6.902 1.00 39.94 92 GLN A C 1
ATOM 753 O O . GLN A 1 92 ? -22.863 62.100 6.168 1.00 39.94 92 GLN A O 1
ATOM 758 N N . PRO A 1 93 ? -23.700 60.441 7.468 1.00 43.53 93 PRO A N 1
ATOM 759 C CA . PRO A 1 93 ? -23.754 59.922 8.855 1.00 43.53 93 PRO A CA 1
ATOM 760 C C . PRO A 1 93 ? -24.569 58.649 9.221 1.00 43.53 93 PRO A C 1
ATOM 762 O O . PRO A 1 93 ? -25.353 58.098 8.459 1.00 43.53 93 PRO A O 1
ATOM 765 N N . LYS A 1 94 ? -24.329 58.251 10.485 1.00 36.81 94 LYS A N 1
ATOM 766 C CA . LYS A 1 94 ? -25.026 57.319 11.398 1.00 36.81 94 LYS A CA 1
ATOM 767 C C . LYS A 1 94 ? -26.558 57.361 11.341 1.00 36.81 94 LYS A C 1
ATOM 769 O O . LYS A 1 94 ? -27.078 58.469 11.384 1.00 36.81 94 LYS A O 1
ATOM 774 N N . GLN A 1 95 ? -27.223 56.209 11.530 1.00 40.09 95 GLN A N 1
ATOM 775 C CA . GLN A 1 95 ? -28.366 56.053 12.453 1.00 40.09 95 GLN A CA 1
ATOM 776 C C . GLN A 1 95 ? -28.423 54.636 13.057 1.00 40.09 95 GLN A C 1
ATOM 778 O O . GLN A 1 95 ? -27.929 53.665 12.493 1.00 40.09 95 GLN A O 1
ATOM 783 N N . THR A 1 96 ? -28.971 54.587 14.263 1.00 34.47 96 THR A N 1
ATOM 784 C CA . THR A 1 96 ? -28.890 53.566 15.311 1.00 34.47 96 THR A CA 1
ATOM 785 C C . THR A 1 96 ? -30.302 53.150 15.741 1.00 34.47 96 THR A C 1
ATOM 787 O O . THR A 1 96 ? -31.171 54.013 15.782 1.00 34.47 96 THR A O 1
ATOM 790 N N . LEU A 1 97 ? -30.425 51.902 16.223 1.00 38.16 97 LEU A N 1
ATOM 791 C CA . LEU A 1 97 ? -31.409 51.357 17.189 1.00 38.16 97 LEU A CA 1
ATOM 792 C C . LEU A 1 97 ? -32.747 50.764 16.669 1.00 38.16 97 LEU A C 1
ATOM 794 O O . LEU A 1 97 ? -33.467 51.356 15.879 1.00 38.16 97 LEU A O 1
ATOM 798 N N . SER A 1 98 ? -33.000 49.552 17.188 1.00 39.69 98 SER A N 1
ATOM 799 C CA . SER A 1 98 ? -34.050 48.517 17.017 1.00 39.69 98 SER A CA 1
ATOM 800 C C . SER A 1 98 ? -35.462 48.929 17.521 1.00 39.69 98 SER A C 1
ATOM 802 O O . SER A 1 98 ? -35.618 50.102 17.850 1.00 39.69 98 SER A O 1
ATOM 804 N N . PRO A 1 99 ? -36.458 48.032 17.792 1.00 55.19 99 PRO A N 1
ATOM 805 C CA . PRO A 1 99 ? -36.754 46.627 17.406 1.00 55.19 99 PRO A CA 1
ATOM 806 C C . PRO A 1 99 ? -38.249 46.418 16.970 1.00 55.19 99 PRO A C 1
ATOM 808 O O . PRO A 1 99 ? -38.994 47.386 16.868 1.00 55.19 99 PRO A O 1
ATOM 811 N N . ARG A 1 100 ? -38.704 45.146 16.877 1.00 32.72 100 ARG A N 1
ATOM 812 C CA . ARG A 1 100 ? -40.072 44.641 17.212 1.00 32.72 100 ARG A CA 1
ATOM 813 C C . ARG A 1 100 ? -41.059 44.359 16.058 1.00 32.72 100 ARG A C 1
ATOM 815 O O . ARG A 1 100 ? -41.533 45.277 15.405 1.00 32.72 100 ARG A O 1
ATOM 822 N N . GLY A 1 101 ? -41.499 43.094 15.988 1.00 34.56 101 GLY A N 1
ATOM 823 C CA . GLY A 1 101 ? -42.880 42.722 15.643 1.00 34.56 101 GLY A CA 1
ATOM 824 C C . GLY A 1 101 ? -43.047 41.708 14.507 1.00 34.56 101 GLY A C 1
ATOM 825 O O . GLY A 1 101 ? -43.104 42.107 13.353 1.00 34.56 101 GLY A O 1
ATOM 826 N N . GLU A 1 102 ? -43.210 40.424 14.843 1.00 38.62 102 GLU A N 1
ATOM 827 C CA . GLU A 1 102 ? -44.130 39.538 14.097 1.00 38.62 102 GLU A CA 1
ATOM 828 C C . GLU A 1 102 ? -45.583 39.954 14.445 1.00 38.62 102 GLU A C 1
ATOM 830 O O . GLU A 1 102 ? -45.764 40.555 15.516 1.00 38.62 102 GLU A O 1
ATOM 835 N N . PRO A 1 103 ? -46.608 39.724 13.591 1.00 46.38 103 PRO A N 1
ATOM 836 C CA . PRO A 1 103 ? -47.138 38.374 13.322 1.00 46.38 103 PRO A CA 1
ATOM 837 C C . PRO A 1 103 ? -47.627 38.086 11.877 1.00 46.38 103 PRO A C 1
ATOM 839 O O . PRO A 1 103 ? -48.048 38.984 11.160 1.00 46.38 103 PRO A O 1
ATOM 842 N N . GLU A 1 104 ? -47.531 36.799 11.517 1.00 40.69 104 GLU A N 1
ATOM 843 C CA . GLU A 1 104 ? -48.503 35.859 10.898 1.00 40.69 104 GLU A CA 1
ATOM 844 C C . GLU A 1 104 ? -49.564 36.252 9.827 1.00 40.69 104 GLU A C 1
ATOM 846 O O . GLU A 1 104 ? -50.004 37.391 9.731 1.00 40.69 104 GLU A O 1
ATOM 851 N N . VAL A 1 105 ? -50.024 35.179 9.144 1.00 46.81 105 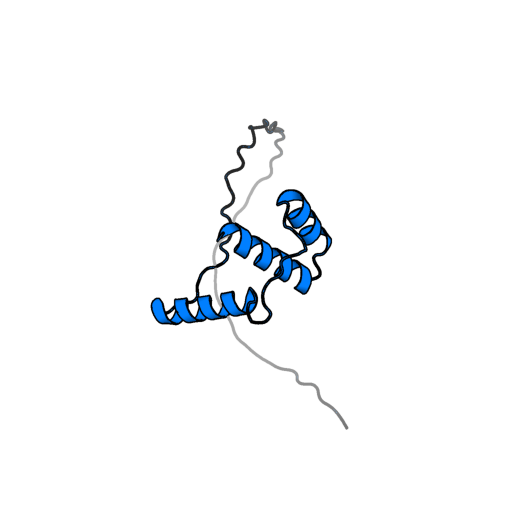VAL A N 1
ATOM 852 C CA . VAL A 1 105 ? -51.199 34.912 8.265 1.00 46.81 105 VAL A CA 1
ATOM 853 C C . VAL A 1 105 ? -51.149 35.395 6.799 1.00 46.81 105 VAL A C 1
ATOM 855 O O . VAL A 1 105 ? -50.714 36.500 6.511 1.00 46.81 105 VAL A O 1
ATOM 858 N N . ASP A 1 106 ? -51.567 34.644 5.771 1.00 41.22 106 ASP A N 1
ATOM 859 C CA . ASP A 1 106 ? -52.237 33.338 5.669 1.00 41.22 106 ASP A CA 1
ATOM 860 C C . ASP A 1 106 ? -51.958 32.705 4.285 1.00 41.22 106 ASP A C 1
ATOM 862 O O . ASP A 1 106 ? -51.399 33.348 3.393 1.00 41.22 106 ASP A O 1
ATOM 866 N N . GLY A 1 107 ? -52.329 31.434 4.121 1.00 42.72 107 GLY A N 1
ATOM 867 C CA . GLY A 1 107 ? -51.975 30.591 2.985 1.00 42.72 107 GLY A CA 1
ATOM 868 C C . GLY A 1 107 ? -52.759 30.818 1.689 1.00 42.72 107 GLY A C 1
ATOM 869 O O . GLY A 1 107 ? -53.823 31.424 1.651 1.00 42.72 107 GLY A O 1
ATOM 870 N N . GLU A 1 108 ? -52.250 30.218 0.611 1.00 43.84 108 GLU A N 1
ATOM 871 C CA . GLU A 1 108 ? -53.050 29.919 -0.575 1.00 43.84 108 GLU A CA 1
ATOM 872 C C . GLU A 1 108 ? -52.585 28.593 -1.194 1.00 43.84 108 GLU A C 1
ATOM 874 O O . GLU A 1 108 ? -51.568 28.504 -1.883 1.00 43.84 108 GLU A O 1
ATOM 879 N N . ALA A 1 109 ? -53.339 27.532 -0.903 1.00 51.31 109 ALA A N 1
ATOM 880 C CA . ALA A 1 109 ? -53.294 26.273 -1.630 1.00 51.31 109 ALA A CA 1
ATOM 881 C C . ALA A 1 109 ? -54.200 26.394 -2.863 1.00 51.31 109 ALA A C 1
ATOM 883 O O . ALA A 1 109 ? -55.397 26.650 -2.735 1.00 51.31 109 ALA A O 1
ATOM 884 N N . LYS A 1 110 ? -53.647 26.175 -4.059 1.00 52.81 110 LYS A N 1
ATOM 885 C CA . LYS A 1 110 ? -54.431 25.986 -5.286 1.00 52.81 110 LYS A CA 1
ATOM 886 C C . LYS A 1 110 ? -54.474 24.502 -5.651 1.00 52.81 110 LYS A C 1
ATOM 888 O O . LYS A 1 110 ? -53.431 23.886 -5.852 1.00 52.81 110 LYS A O 1
ATOM 893 N N . GLY A 1 111 ? -55.696 23.959 -5.727 1.00 42.06 111 GLY A N 1
ATOM 894 C CA . GLY A 1 111 ? -56.035 22.734 -6.471 1.00 42.06 111 GLY A CA 1
ATOM 895 C C . GLY A 1 111 ? -55.887 22.944 -7.991 1.00 42.06 111 GLY A C 1
ATOM 896 O O . GLY A 1 111 ? -55.418 23.994 -8.418 1.00 42.06 111 GLY A O 1
ATOM 897 N N . LEU A 1 112 ? -56.241 22.041 -8.905 1.00 49.75 112 LEU A N 1
ATOM 898 C CA . LEU A 1 112 ? -57.205 20.935 -8.968 1.00 49.75 112 LEU A CA 1
ATOM 899 C C . LEU A 1 112 ? -56.750 19.982 -10.098 1.00 49.75 112 LEU A C 1
ATOM 901 O O . LEU A 1 112 ? -56.125 20.443 -11.051 1.00 49.75 112 LEU A O 1
ATOM 905 N N . GLY A 1 113 ? -57.066 18.687 -10.017 1.00 47.78 113 GLY A N 1
ATOM 906 C CA . GLY A 1 113 ? -58.005 18.037 -10.956 1.00 47.78 113 GLY A CA 1
ATOM 907 C C . GLY A 1 113 ? -57.246 17.128 -11.939 1.00 47.78 113 GLY A C 1
ATOM 908 O O . GLY A 1 113 ? -56.083 17.391 -12.219 1.00 47.78 113 GLY A O 1
ATOM 909 N N . ASN A 1 114 ? -57.768 16.032 -12.481 1.00 48.03 114 ASN A N 1
ATOM 910 C CA . ASN A 1 114 ? -59.026 15.297 -12.357 1.00 48.03 114 ASN A CA 1
ATOM 911 C C . ASN A 1 114 ? -58.720 13.842 -12.747 1.00 48.03 114 ASN A C 1
ATOM 913 O O . ASN A 1 114 ? -57.799 13.660 -13.578 1.00 48.03 114 ASN A O 1
#

Secondary structure (DSSP, 8-state):
-HHHHHHHHHHHHHHHTT-HHHHHHHHHHHT--TT----TT--HHHHHHHHHHHHHHHHSS------PPP--------------------------------------------